Protein AF-A0A538RLW0-F1 (afdb_monomer_lite)

Sequence (128 aa):
MNVRSQSTQYDIVGALEGQDIDFRSDLGRYFICECKDWSKPADFTTLAKLARVLESAKCKFGLLFSKLGITGKAHTTAATRELLKVFQDRGVVIIVVSAEDIGKIASGDNFVTMLRNKYEEVRLDLPK

pLDDT: mean 82.95, std 12.79, range [35.03, 96.06]

Foldseek 3Di:
DWAQAPDPPDGTDDDDDDPVDDCVVVQPDDEEEDEDDQVDFAEPVNVVVRLVVCLVVVTQEYEYEYAVYYDDPDDPVVNLVSQLVSCVVRVHHYAYQHVVNVVCVVVPDDPSVVVVVRRCCSNRVGDD

Secondary structure (DSSP, 8-state):
--B--S-TT-S-B----BTTB-THHHH-S-EEEEE--TTSPBPHHHHHHHHHHHHHTT-SEEEEE-TT-B-STT-HHHHHHHHHHHHHHHS-EEEEE-HHHHHHHHTT--HHHHHHHHHHHHHTT---

Radius of gyration: 14.65 Å; chains: 1; bounding box: 32×35×40 Å

Structure (mmCIF, N/CA/C/O backbone):
data_AF-A0A538RLW0-F1
#
_entry.id   AF-A0A538RLW0-F1
#
loop_
_atom_site.group_PDB
_atom_site.id
_atom_site.type_symbol
_atom_site.label_atom_id
_atom_site.label_alt_id
_atom_site.label_comp_id
_atom_site.label_asym_id
_atom_site.label_entity_id
_atom_site.label_seq_id
_atom_site.pdbx_PDB_ins_code
_atom_site.Cartn_x
_atom_site.Cartn_y
_atom_site.Cartn_z
_atom_site.occupancy
_atom_site.B_iso_or_equiv
_atom_site.auth_seq_id
_atom_site.auth_comp_id
_atom_site.auth_asym_id
_atom_site.auth_atom_id
_atom_site.pdbx_PDB_model_num
ATOM 1 N N . MET A 1 1 ? 3.322 -12.054 14.889 1.00 49.38 1 MET A N 1
ATOM 2 C CA . MET A 1 1 ? 4.600 -11.321 14.733 1.00 49.38 1 MET A CA 1
ATOM 3 C C . MET A 1 1 ? 4.586 -10.142 15.702 1.00 49.38 1 MET A C 1
ATOM 5 O O . MET A 1 1 ? 3.563 -9.477 15.750 1.00 49.38 1 MET A O 1
ATOM 9 N N . ASN A 1 2 ? 5.642 -9.916 16.494 1.00 56.22 2 ASN A N 1
ATOM 10 C CA . ASN A 1 2 ? 5.761 -8.721 17.344 1.00 56.22 2 ASN A CA 1
ATOM 11 C C . ASN A 1 2 ? 6.638 -7.708 16.605 1.00 56.22 2 ASN A C 1
ATOM 13 O O . ASN A 1 2 ? 7.837 -7.947 16.462 1.00 56.22 2 ASN A O 1
ATOM 17 N N . VAL A 1 3 ? 6.057 -6.611 16.123 1.00 62.78 3 VAL A N 1
ATOM 18 C CA . VAL A 1 3 ? 6.792 -5.557 15.403 1.00 62.78 3 VAL A CA 1
ATOM 19 C C . VAL A 1 3 ? 6.671 -4.243 16.167 1.00 62.78 3 VAL A C 1
ATOM 21 O O . VAL A 1 3 ? 5.603 -3.928 16.691 1.00 62.78 3 VAL A O 1
ATOM 24 N N . ARG A 1 4 ? 7.773 -3.488 16.246 1.00 62.97 4 ARG A N 1
ATOM 25 C CA . ARG A 1 4 ? 7.779 -2.123 16.787 1.00 62.97 4 ARG A CA 1
ATOM 26 C C . ARG A 1 4 ? 7.445 -1.140 15.668 1.00 62.97 4 ARG A C 1
ATOM 28 O O . ARG A 1 4 ? 8.151 -1.102 14.662 1.00 62.97 4 ARG A O 1
ATOM 35 N N . SER A 1 5 ? 6.375 -0.376 15.852 1.00 64.69 5 SER A N 1
ATOM 36 C CA . SER A 1 5 ? 5.985 0.707 14.945 1.00 64.69 5 SER A CA 1
ATOM 37 C C . SER A 1 5 ? 6.878 1.937 15.142 1.00 64.69 5 SER A C 1
ATOM 39 O O . SER A 1 5 ? 7.494 2.096 16.198 1.00 64.69 5 SER A O 1
ATOM 41 N N . GLN A 1 6 ? 6.961 2.804 14.127 1.00 73.06 6 GLN A N 1
ATOM 42 C CA . GLN A 1 6 ? 7.525 4.153 14.284 1.00 73.06 6 GLN A CA 1
ATOM 43 C C . GLN A 1 6 ? 6.518 5.140 14.899 1.00 73.06 6 GLN A C 1
ATOM 45 O O . GLN A 1 6 ? 6.899 6.243 15.297 1.00 73.06 6 GLN A O 1
ATOM 50 N N . SER A 1 7 ? 5.250 4.738 15.004 1.00 68.31 7 SER A N 1
ATOM 51 C CA . SER A 1 7 ? 4.190 5.516 15.629 1.00 68.31 7 SER A CA 1
ATOM 52 C C . SER A 1 7 ? 4.442 5.706 17.124 1.00 68.31 7 SER A C 1
ATOM 54 O O . SER A 1 7 ? 4.753 4.764 17.847 1.00 68.31 7 SER A O 1
ATOM 56 N N . THR A 1 8 ? 4.218 6.922 17.621 1.00 73.81 8 THR A N 1
ATOM 57 C CA . THR A 1 8 ? 4.209 7.215 19.064 1.00 73.81 8 THR A CA 1
ATOM 58 C C . THR A 1 8 ? 2.883 6.853 19.738 1.00 73.81 8 THR A C 1
ATOM 60 O O . THR A 1 8 ? 2.723 7.080 20.935 1.00 73.81 8 THR A O 1
ATOM 63 N N . GLN A 1 9 ? 1.907 6.336 18.983 1.00 73.25 9 GLN A N 1
ATOM 64 C CA . GLN A 1 9 ? 0.563 6.055 19.491 1.00 73.25 9 GLN A CA 1
ATOM 65 C C . GLN A 1 9 ? 0.417 4.657 20.105 1.00 73.25 9 GLN A C 1
ATOM 67 O O . GLN A 1 9 ? -0.513 4.442 20.879 1.00 73.25 9 GLN A O 1
ATOM 72 N N . TYR A 1 10 ? 1.283 3.703 19.751 1.00 79.12 10 TYR A N 1
ATOM 73 C CA . TYR A 1 10 ? 1.217 2.322 20.238 1.00 79.12 10 TYR A CA 1
ATOM 74 C C . TYR A 1 10 ? 2.592 1.640 20.205 1.00 79.12 10 TYR A C 1
ATOM 76 O O . TYR A 1 10 ? 3.347 1.800 19.251 1.00 79.12 10 TYR A O 1
ATOM 84 N N . ASP A 1 11 ? 2.894 0.834 21.230 1.00 74.44 11 ASP A N 1
ATOM 85 C CA . ASP A 1 11 ? 4.214 0.202 21.407 1.00 74.44 11 ASP A CA 1
ATOM 86 C C . ASP A 1 11 ? 4.329 -1.206 20.796 1.00 74.44 11 ASP A C 1
ATOM 88 O O . ASP A 1 11 ? 5.422 -1.655 20.439 1.00 74.44 11 ASP A O 1
ATOM 92 N N . ILE A 1 12 ? 3.212 -1.935 20.701 1.00 80.56 12 ILE A N 1
ATOM 93 C CA . ILE A 1 12 ? 3.167 -3.326 20.232 1.00 80.56 12 ILE A CA 1
ATOM 94 C C . ILE A 1 12 ? 1.982 -3.501 19.288 1.00 80.56 12 ILE A C 1
ATOM 96 O O . ILE A 1 12 ? 0.848 -3.173 19.634 1.00 80.56 12 ILE A O 1
ATOM 100 N N . VAL A 1 13 ? 2.244 -4.093 18.123 1.00 81.88 13 VAL A N 1
ATOM 101 C CA . VAL A 1 13 ? 1.211 -4.610 17.221 1.00 81.88 13 VAL A CA 1
ATOM 102 C C . VAL A 1 13 ? 1.233 -6.135 17.277 1.00 81.88 13 VAL A C 1
ATOM 104 O O . VAL A 1 13 ? 2.278 -6.753 17.073 1.00 81.88 13 VAL A O 1
ATOM 107 N N . GLY A 1 14 ? 0.071 -6.732 17.546 1.00 83.12 14 GLY A N 1
ATOM 108 C CA . GLY A 1 14 ? -0.177 -8.160 17.376 1.00 83.12 14 GLY A CA 1
ATOM 109 C C . GLY A 1 14 ? -1.209 -8.393 16.274 1.00 83.12 14 GLY A C 1
ATOM 110 O O . GLY A 1 14 ? -2.244 -7.730 16.252 1.00 83.12 14 GLY A O 1
ATOM 111 N N . ALA A 1 15 ? -0.933 -9.341 15.381 1.00 83.00 15 ALA A N 1
ATOM 112 C CA . ALA A 1 15 ? -1.874 -9.817 14.371 1.00 83.00 15 ALA A CA 1
ATOM 113 C C . ALA A 1 15 ? -2.291 -11.255 14.700 1.00 83.00 15 ALA A C 1
ATOM 115 O O . ALA A 1 15 ? -1.440 -12.092 15.018 1.00 83.00 15 ALA A O 1
ATOM 116 N N . LEU A 1 16 ? -3.595 -11.525 14.640 1.00 84.06 16 LEU A N 1
ATOM 117 C CA . LEU A 1 16 ? -4.137 -12.878 14.711 1.00 84.06 16 LEU A CA 1
ATOM 118 C C . LEU A 1 16 ? -4.140 -13.465 13.301 1.00 84.06 16 LEU A C 1
ATOM 120 O O . LEU A 1 16 ? -4.623 -12.827 12.371 1.00 84.06 16 LEU A O 1
ATOM 124 N N . GLU A 1 17 ? -3.625 -14.680 13.158 1.00 80.00 17 GLU A N 1
ATOM 125 C CA . GLU A 1 17 ? -3.634 -15.417 11.897 1.00 80.00 17 GLU A CA 1
ATOM 126 C C . GLU A 1 17 ? -4.364 -16.747 12.087 1.00 80.00 17 GLU A C 1
ATOM 128 O O . GLU A 1 17 ? -4.262 -17.386 13.136 1.00 80.00 17 GLU A O 1
ATOM 133 N N . GLY A 1 18 ? -5.104 -17.175 11.069 1.00 80.75 18 GLY A N 1
ATOM 134 C CA . GLY A 1 18 ? -5.825 -18.444 11.073 1.00 80.75 18 GLY A CA 1
ATOM 135 C C . GLY A 1 18 ? -6.512 -18.685 9.736 1.00 80.75 18 GLY A C 1
ATOM 136 O O . GLY A 1 18 ? -6.607 -17.776 8.918 1.00 80.75 18 GLY A O 1
ATOM 137 N N . GLN A 1 19 ? -7.013 -19.900 9.498 1.00 76.69 19 GLN A N 1
ATOM 138 C CA . GLN A 1 19 ? -7.749 -20.191 8.257 1.00 76.69 19 GLN A CA 1
ATOM 139 C C . GLN A 1 19 ? -8.993 -19.305 8.093 1.00 76.69 19 GLN A C 1
ATOM 141 O O . GLN A 1 19 ? -9.311 -18.908 6.976 1.00 76.69 19 GLN A O 1
ATOM 146 N N . ASP A 1 20 ? -9.633 -18.944 9.207 1.00 80.50 20 ASP A N 1
ATOM 147 C CA . ASP A 1 20 ? -10.812 -18.074 9.232 1.00 80.50 20 ASP A CA 1
ATOM 148 C C . ASP A 1 20 ? -10.468 -16.574 9.328 1.00 80.50 20 ASP A C 1
ATOM 150 O O . ASP A 1 20 ? -11.362 -15.731 9.269 1.00 80.50 20 ASP A O 1
ATOM 154 N N . ILE A 1 21 ? -9.184 -16.220 9.487 1.00 81.38 21 ILE A N 1
ATOM 155 C CA . ILE A 1 21 ? -8.715 -14.839 9.670 1.00 81.38 21 ILE A CA 1
ATOM 156 C C . ILE A 1 21 ? -7.692 -14.522 8.584 1.00 81.38 21 ILE A C 1
ATOM 158 O O . ILE A 1 21 ? -6.505 -14.832 8.694 1.00 81.38 21 ILE A O 1
ATOM 162 N N . ASP A 1 22 ? -8.177 -13.885 7.523 1.00 83.50 22 ASP A N 1
ATOM 163 C CA . ASP A 1 22 ? -7.390 -13.553 6.345 1.00 83.50 22 ASP A CA 1
ATOM 164 C C . ASP A 1 22 ? -7.269 -12.040 6.165 1.00 83.50 22 ASP A C 1
ATOM 166 O O . ASP A 1 22 ? -8.277 -11.360 5.998 1.00 83.50 22 ASP A O 1
ATOM 170 N N . PHE A 1 23 ? -6.042 -11.516 6.098 1.00 86.12 23 PHE A N 1
ATOM 171 C CA . PHE A 1 23 ? -5.774 -10.085 5.886 1.00 86.12 23 PHE A CA 1
ATOM 172 C C . PHE A 1 23 ? -6.491 -9.489 4.658 1.00 86.12 23 PHE A C 1
ATOM 174 O O . PHE A 1 23 ? -6.733 -8.285 4.593 1.00 86.12 23 PHE A O 1
ATOM 181 N N . ARG A 1 24 ? -6.862 -10.306 3.659 1.00 88.00 24 ARG A N 1
ATOM 182 C CA . ARG A 1 24 ? -7.635 -9.858 2.492 1.00 88.00 24 ARG A CA 1
ATOM 183 C C . ARG A 1 24 ? -8.970 -9.236 2.901 1.00 88.00 24 ARG A C 1
ATOM 185 O O . ARG A 1 24 ? -9.464 -8.373 2.178 1.00 88.00 24 ARG A O 1
ATOM 192 N N . SER A 1 25 ? -9.536 -9.602 4.057 1.00 88.81 25 SER A N 1
ATOM 193 C CA . SER A 1 25 ? -10.728 -8.934 4.590 1.00 88.81 25 SER A CA 1
ATOM 194 C C . SER A 1 25 ? -10.480 -7.463 4.940 1.00 88.81 25 SER A C 1
ATOM 196 O O . SER A 1 25 ? -11.402 -6.653 4.822 1.00 88.81 25 SER A O 1
ATOM 198 N N . ASP A 1 26 ? -9.248 -7.090 5.302 1.00 88.94 26 ASP A N 1
ATOM 199 C CA . ASP A 1 26 ? -8.875 -5.707 5.625 1.00 88.94 26 ASP A CA 1
ATOM 200 C C . ASP A 1 26 ? -8.799 -4.803 4.389 1.00 88.94 26 ASP A C 1
ATOM 202 O O . ASP A 1 26 ? -8.980 -3.585 4.496 1.00 88.94 26 ASP A O 1
ATOM 206 N N . LEU A 1 27 ? -8.590 -5.387 3.204 1.00 91.12 27 LEU A N 1
ATOM 207 C CA . LEU A 1 27 ? -8.622 -4.668 1.925 1.00 91.1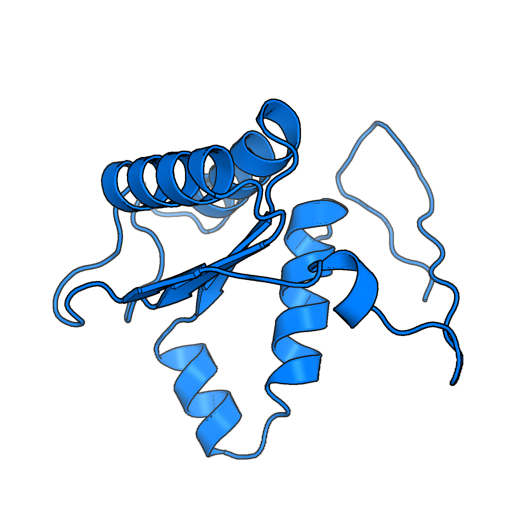2 27 LEU A CA 1
ATOM 208 C C . LEU A 1 27 ? -10.054 -4.250 1.544 1.00 91.12 27 LEU A C 1
ATOM 210 O O . LEU A 1 27 ? -10.261 -3.301 0.787 1.00 91.12 27 LEU A O 1
ATOM 214 N N . GLY A 1 28 ? -11.055 -4.937 2.098 1.00 89.19 28 GLY A N 1
ATOM 215 C CA . GLY A 1 28 ? -12.450 -4.817 1.698 1.00 89.19 28 GLY A CA 1
ATOM 216 C C . GLY A 1 28 ? -12.777 -5.616 0.432 1.00 89.19 28 GLY A C 1
ATOM 217 O O . GLY A 1 28 ? -11.951 -6.327 -0.131 1.00 89.19 28 GLY A O 1
ATOM 218 N N . ARG A 1 29 ? -14.035 -5.519 -0.014 1.00 89.75 29 ARG A N 1
ATOM 219 C CA . ARG A 1 29 ? -14.558 -6.323 -1.134 1.00 89.75 29 ARG A CA 1
ATOM 220 C C . ARG A 1 29 ? -14.086 -5.847 -2.508 1.00 89.75 29 ARG A C 1
ATOM 222 O O . ARG A 1 29 ? -14.010 -6.646 -3.436 1.00 89.75 29 ARG A O 1
ATOM 229 N N . TYR A 1 30 ? -13.826 -4.552 -2.641 1.00 92.50 30 TYR A N 1
ATOM 230 C CA . TYR A 1 30 ? -13.461 -3.921 -3.901 1.00 92.50 30 TYR A CA 1
ATOM 231 C C . TYR A 1 30 ? -12.225 -3.060 -3.698 1.00 92.50 30 TYR A C 1
ATOM 233 O O . TYR A 1 30 ? -12.087 -2.385 -2.676 1.00 92.50 30 TYR A O 1
ATOM 241 N N . PHE A 1 31 ? -11.363 -3.069 -4.705 1.00 94.00 31 PHE A N 1
ATOM 242 C CA . PHE A 1 31 ? -10.224 -2.179 -4.802 1.00 94.00 31 PHE A CA 1
ATOM 243 C C . PHE A 1 31 ? -10.141 -1.630 -6.219 1.00 94.00 31 PHE A C 1
ATOM 245 O O . PHE A 1 31 ? -10.611 -2.254 -7.172 1.00 94.00 31 PHE A O 1
ATOM 252 N N . ILE A 1 32 ? -9.545 -0.451 -6.349 1.00 95.88 32 ILE A N 1
ATOM 253 C CA . ILE A 1 32 ? -9.333 0.200 -7.641 1.00 95.88 32 ILE A CA 1
ATOM 254 C C . ILE A 1 32 ? -7.834 0.280 -7.882 1.00 95.88 32 ILE A C 1
ATOM 256 O O . ILE A 1 32 ? -7.070 0.618 -6.975 1.00 95.88 32 ILE A O 1
ATOM 260 N N . CYS A 1 33 ? -7.414 -0.034 -9.104 1.00 94.12 33 CYS A N 1
ATOM 261 C CA . CYS A 1 33 ? -6.043 0.165 -9.536 1.00 94.12 33 CYS A CA 1
ATOM 262 C C . CYS A 1 33 ? -5.945 1.302 -10.555 1.00 94.12 33 CYS A C 1
ATOM 264 O O . CYS A 1 33 ? -6.742 1.370 -11.487 1.00 94.12 33 CYS A O 1
ATOM 266 N N . GLU A 1 34 ? -4.924 2.142 -10.415 1.00 91.69 34 GLU A N 1
ATOM 267 C CA . GLU A 1 34 ? -4.491 3.079 -11.453 1.00 91.69 34 GLU A CA 1
ATOM 268 C C . GLU A 1 34 ? -3.113 2.627 -11.953 1.00 91.69 34 GLU A C 1
ATOM 270 O O . GLU A 1 34 ? -2.234 2.278 -11.160 1.00 91.69 34 GLU A O 1
ATOM 275 N N . CYS A 1 35 ? -2.905 2.644 -13.269 1.00 87.62 35 CYS A N 1
ATOM 276 C CA . CYS A 1 35 ? -1.592 2.430 -13.870 1.00 87.62 35 CYS A CA 1
ATOM 277 C C . CYS A 1 35 ? -1.151 3.712 -14.557 1.00 87.62 35 CYS A C 1
ATOM 279 O O . CYS A 1 35 ? -1.819 4.197 -15.472 1.00 87.62 35 CYS A O 1
ATOM 281 N N . LYS A 1 36 ? -0.014 4.261 -14.131 1.00 79.00 36 LYS A N 1
ATOM 282 C CA . LYS A 1 36 ? 0.566 5.422 -14.799 1.00 79.00 36 LYS A CA 1
ATOM 283 C C . LYS A 1 36 ? 1.407 4.979 -15.994 1.00 79.00 36 LYS A C 1
ATOM 285 O O . LYS A 1 36 ? 1.850 3.834 -16.072 1.00 79.00 36 LYS A O 1
ATOM 290 N N . ASP A 1 37 ? 1.643 5.907 -16.914 1.00 75.31 37 ASP A N 1
ATOM 291 C CA . ASP A 1 37 ? 2.621 5.724 -17.986 1.00 75.31 37 ASP A CA 1
ATOM 292 C C . ASP A 1 37 ? 3.991 5.351 -17.393 1.00 75.31 37 ASP A C 1
ATOM 294 O O . ASP A 1 37 ? 4.554 6.079 -16.574 1.00 75.31 37 ASP A O 1
ATOM 298 N N . TRP A 1 38 ? 4.524 4.211 -17.831 1.00 70.38 38 TRP A N 1
ATOM 299 C CA . TRP A 1 38 ? 5.768 3.611 -17.355 1.00 70.38 38 TRP A CA 1
ATOM 300 C C . TRP A 1 38 ? 7.014 4.460 -17.631 1.00 70.38 38 TRP A C 1
ATOM 302 O O . TRP A 1 38 ? 8.074 4.191 -17.067 1.00 70.38 38 TRP A O 1
ATOM 312 N N . SER A 1 39 ? 6.912 5.477 -18.486 1.00 71.25 39 SER A N 1
ATOM 313 C CA . SER A 1 39 ? 8.000 6.415 -18.768 1.00 71.25 39 S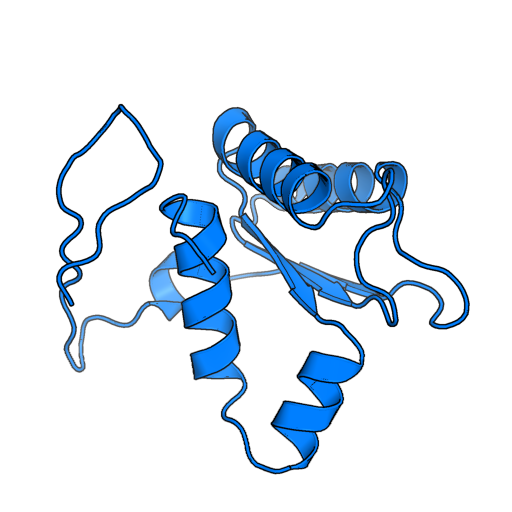ER A CA 1
ATOM 314 C C . SER A 1 39 ? 8.187 7.486 -17.687 1.00 71.25 39 SER A C 1
ATOM 316 O O . SER A 1 39 ? 9.246 8.113 -17.634 1.00 71.25 39 SER A O 1
ATOM 318 N N . LYS A 1 40 ? 7.193 7.708 -16.811 1.00 70.06 40 LYS A N 1
ATOM 319 C CA . LYS A 1 40 ? 7.210 8.789 -15.814 1.00 70.06 40 LYS A CA 1
ATOM 320 C C . LYS A 1 40 ? 6.830 8.269 -14.427 1.00 70.06 40 LYS A C 1
ATOM 322 O O . LYS A 1 40 ? 5.824 7.577 -14.301 1.00 70.06 40 LYS A O 1
ATOM 327 N N . PRO A 1 41 ? 7.541 8.671 -13.363 1.00 67.69 41 PRO A N 1
ATOM 328 C CA . PRO A 1 41 ? 7.111 8.374 -12.003 1.00 67.69 41 PRO A CA 1
ATOM 329 C C . PRO A 1 41 ? 5.712 8.936 -11.709 1.00 67.69 41 PRO A C 1
ATOM 331 O O . PRO A 1 41 ? 5.277 9.926 -12.318 1.00 67.69 41 PRO A O 1
ATOM 334 N N . ALA A 1 42 ? 5.002 8.313 -10.772 1.00 72.50 42 ALA A N 1
ATOM 335 C CA . ALA A 1 42 ? 3.767 8.867 -10.244 1.00 72.50 42 ALA A CA 1
ATOM 336 C C . ALA A 1 42 ? 4.090 10.096 -9.388 1.00 72.50 42 ALA A C 1
ATOM 338 O O . ALA A 1 42 ? 5.016 10.083 -8.581 1.00 72.50 42 ALA A O 1
ATOM 339 N N . ASP A 1 43 ? 3.336 11.169 -9.572 1.00 76.94 43 ASP A N 1
ATOM 340 C CA . ASP A 1 43 ? 3.425 12.363 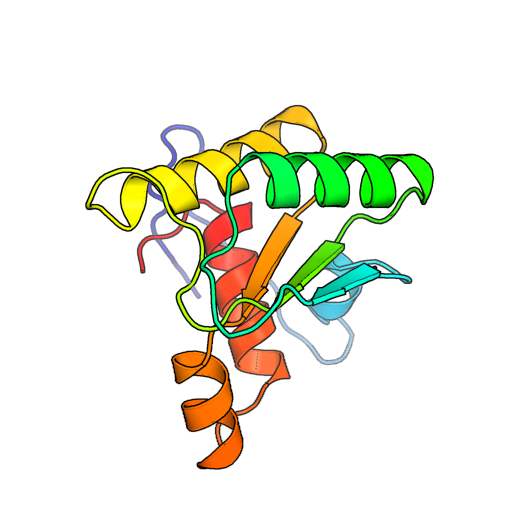-8.740 1.00 76.94 43 ASP A CA 1
ATOM 341 C C . ASP A 1 43 ? 2.325 12.361 -7.673 1.00 76.94 43 ASP A C 1
ATOM 343 O O . ASP A 1 43 ? 1.419 11.520 -7.663 1.00 76.94 43 ASP A O 1
ATOM 347 N N . PHE A 1 44 ? 2.400 13.336 -6.769 1.00 78.12 44 PHE A N 1
ATOM 348 C CA . PHE A 1 44 ? 1.381 13.551 -5.748 1.00 78.12 44 PHE A CA 1
ATOM 349 C C . PHE A 1 44 ? -0.024 13.727 -6.344 1.00 78.12 44 PHE A C 1
ATOM 351 O O . PHE A 1 44 ? -0.999 13.217 -5.797 1.00 78.12 44 PHE A O 1
ATOM 358 N N . THR A 1 45 ? -0.137 14.390 -7.496 1.00 83.38 45 THR A N 1
ATOM 359 C CA . THR A 1 45 ? -1.420 14.605 -8.176 1.00 83.38 45 THR A CA 1
ATOM 360 C C . THR A 1 45 ? -2.082 13.284 -8.562 1.00 83.38 45 THR A C 1
ATOM 362 O O . THR A 1 45 ? -3.289 13.122 -8.384 1.00 83.38 45 THR A O 1
ATOM 365 N N . THR A 1 46 ? -1.297 12.311 -9.031 1.00 85.88 46 THR A N 1
ATOM 366 C CA . THR A 1 46 ? -1.785 10.963 -9.356 1.00 85.88 46 THR A CA 1
ATOM 367 C C . THR A 1 46 ? -2.307 10.250 -8.106 1.00 85.88 46 THR A C 1
ATOM 369 O O . THR A 1 46 ? -3.403 9.688 -8.132 1.00 85.88 46 THR A O 1
ATOM 372 N N . LEU A 1 47 ? -1.565 10.323 -6.996 1.00 86.44 47 LEU A N 1
ATOM 373 C CA . LEU A 1 47 ? -1.979 9.735 -5.720 1.00 86.44 47 LEU A CA 1
ATOM 374 C C . LEU A 1 47 ? -3.279 10.367 -5.197 1.00 86.44 47 LEU A C 1
ATOM 376 O O . LEU A 1 47 ? -4.221 9.653 -4.858 1.00 86.44 47 LEU A O 1
ATOM 380 N N . ALA A 1 48 ? -3.357 11.699 -5.180 1.00 87.25 48 ALA A N 1
ATOM 381 C CA . ALA A 1 48 ? -4.529 12.438 -4.717 1.00 87.25 48 ALA A CA 1
ATOM 382 C C . ALA A 1 48 ? -5.773 12.161 -5.581 1.00 87.25 48 ALA A C 1
ATOM 384 O O . ALA A 1 48 ? -6.880 12.020 -5.054 1.00 87.25 48 ALA A O 1
ATOM 385 N N . LYS A 1 49 ? -5.595 12.036 -6.905 1.00 91.12 49 LYS A N 1
ATOM 386 C CA . LYS A 1 49 ? -6.660 11.631 -7.833 1.00 91.12 49 LYS A CA 1
ATOM 387 C C . LYS A 1 49 ? -7.172 10.230 -7.495 1.00 91.12 49 LYS A C 1
ATOM 389 O O . LYS A 1 49 ? -8.382 10.060 -7.357 1.00 91.12 49 LYS A O 1
ATOM 394 N N . LEU A 1 50 ? -6.279 9.250 -7.328 1.00 92.62 50 LEU A N 1
ATOM 395 C CA . LEU A 1 50 ? -6.663 7.881 -6.971 1.00 92.62 50 LEU A CA 1
ATOM 396 C C . LEU A 1 50 ? -7.375 7.833 -5.611 1.00 92.62 50 LEU A C 1
ATOM 398 O O . LEU A 1 50 ? -8.430 7.214 -5.504 1.00 92.62 50 LEU A O 1
ATOM 402 N N . ALA A 1 51 ? -6.868 8.546 -4.602 1.00 92.12 51 ALA A N 1
ATOM 403 C CA . ALA A 1 51 ? -7.509 8.641 -3.290 1.00 92.12 51 ALA A CA 1
ATOM 404 C C . A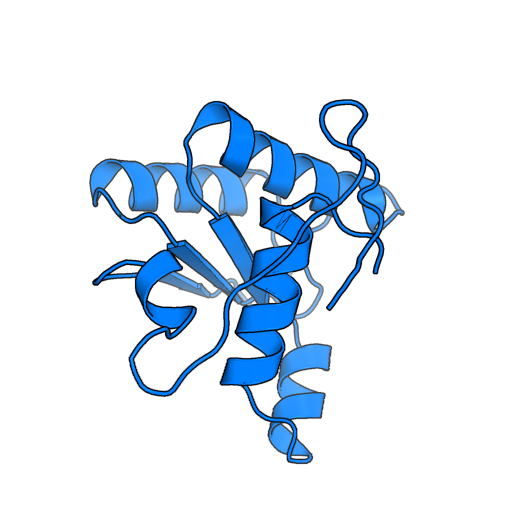LA A 1 51 ? -8.954 9.161 -3.387 1.00 92.12 51 ALA A C 1
ATOM 406 O O . ALA A 1 51 ? -9.860 8.584 -2.791 1.00 92.12 51 ALA A O 1
ATOM 407 N N . ARG A 1 52 ? -9.199 10.196 -4.204 1.00 92.94 52 ARG A N 1
ATOM 408 C CA . ARG A 1 52 ? -10.550 10.732 -4.446 1.00 92.94 52 ARG A CA 1
ATOM 409 C C . ARG A 1 52 ? -11.471 9.732 -5.153 1.00 92.94 52 ARG A C 1
ATOM 411 O O . ARG A 1 52 ? -12.665 9.683 -4.855 1.00 92.94 52 ARG A O 1
ATOM 418 N N . VAL A 1 53 ? -10.942 8.952 -6.096 1.00 95.25 53 VAL A N 1
ATOM 419 C CA . VAL A 1 53 ? -11.705 7.898 -6.784 1.00 95.25 53 VAL A CA 1
ATOM 420 C C . VAL A 1 53 ? -12.091 6.790 -5.803 1.00 95.25 53 VAL A C 1
ATOM 422 O O . VAL A 1 53 ? -13.255 6.399 -5.761 1.00 95.25 53 VAL A O 1
ATOM 425 N N . LEU A 1 54 ? -11.147 6.336 -4.973 1.00 95.31 54 LEU A N 1
ATOM 426 C CA . LEU A 1 54 ? -11.383 5.322 -3.941 1.00 95.31 54 LEU A CA 1
ATOM 427 C C . LEU A 1 54 ? -12.442 5.775 -2.933 1.00 95.31 54 LEU A C 1
ATOM 429 O O . LEU A 1 54 ? -13.368 5.022 -2.642 1.00 95.31 54 LEU A O 1
ATOM 433 N N . GLU A 1 55 ? -12.351 7.020 -2.471 1.00 92.62 55 GLU A N 1
ATOM 434 C CA . GLU A 1 55 ? -13.328 7.642 -1.575 1.00 92.62 55 GLU A CA 1
ATOM 435 C C . GLU A 1 55 ? -14.730 7.686 -2.203 1.00 92.62 55 GLU A C 1
ATOM 437 O O . GLU A 1 55 ? -15.703 7.235 -1.597 1.00 92.62 55 GLU A O 1
ATOM 442 N N . SER A 1 56 ? -14.830 8.132 -3.460 1.00 93.69 56 SER A N 1
ATOM 443 C CA . SER A 1 56 ? -16.104 8.188 -4.194 1.00 93.69 56 SER A CA 1
ATOM 444 C C . SER A 1 56 ? -16.725 6.799 -4.384 1.00 93.69 56 SER A C 1
ATOM 446 O O . SER A 1 56 ? -17.943 6.642 -4.325 1.00 93.69 56 SER A O 1
ATOM 448 N N . ALA A 1 57 ? -15.885 5.779 -4.571 1.00 94.25 57 ALA A N 1
ATOM 449 C CA . ALA A 1 57 ? -16.289 4.384 -4.707 1.00 94.25 57 ALA A CA 1
ATOM 450 C C . ALA A 1 57 ? -16.436 3.645 -3.363 1.00 94.25 57 ALA A C 1
ATOM 452 O O . ALA A 1 57 ? -16.729 2.448 -3.360 1.00 94.25 57 ALA A O 1
ATOM 453 N N . LYS A 1 58 ? -16.221 4.323 -2.224 1.00 93.00 58 LYS A N 1
ATOM 454 C CA . LYS A 1 58 ? -16.222 3.737 -0.870 1.00 93.00 58 LYS A CA 1
ATOM 455 C C . LYS A 1 58 ? -15.295 2.517 -0.733 1.00 93.00 58 LYS A C 1
ATOM 457 O O . LYS A 1 58 ? -15.598 1.569 -0.007 1.00 93.00 58 LYS A O 1
ATOM 462 N N . CYS A 1 59 ? -14.169 2.533 -1.444 1.00 95.00 59 CYS A N 1
ATOM 463 C CA . CYS A 1 59 ? -13.138 1.501 -1.385 1.00 95.00 59 CYS A CA 1
ATOM 464 C C . CYS A 1 59 ? -12.109 1.841 -0.298 1.00 95.00 59 CYS A C 1
ATOM 466 O O . CYS A 1 59 ? -11.669 2.982 -0.193 1.00 95.00 59 CYS A O 1
ATOM 468 N N . LYS A 1 60 ? -11.695 0.840 0.488 1.00 93.88 60 LYS A N 1
ATOM 469 C CA . LYS A 1 60 ? -10.693 0.999 1.563 1.00 93.88 60 LYS A CA 1
ATOM 470 C C . LYS A 1 60 ? -9.256 0.787 1.085 1.00 93.88 60 LYS A C 1
ATOM 472 O O . LYS A 1 60 ? -8.310 1.085 1.811 1.00 93.88 60 LYS A O 1
ATOM 477 N N . PHE A 1 61 ? -9.101 0.261 -0.126 1.00 95.56 61 PHE A N 1
ATOM 478 C CA . PHE A 1 61 ? -7.825 -0.170 -0.664 1.00 95.56 61 PHE A CA 1
ATOM 479 C C . PHE A 1 61 ? -7.699 0.162 -2.150 1.00 95.56 61 PHE A C 1
ATOM 481 O O . PHE A 1 61 ? -8.660 0.021 -2.910 1.00 95.56 61 PHE A O 1
ATOM 488 N N . GLY A 1 62 ? -6.500 0.562 -2.570 1.00 95.50 62 GLY A N 1
ATOM 489 C CA . GLY A 1 62 ? -6.174 0.748 -3.977 1.00 95.50 62 GLY A CA 1
ATOM 490 C C . GLY A 1 62 ? -4.719 0.452 -4.317 1.00 95.50 62 GLY A C 1
ATOM 491 O O . GLY A 1 62 ? -3.835 0.446 -3.459 1.00 95.50 62 GLY A O 1
AT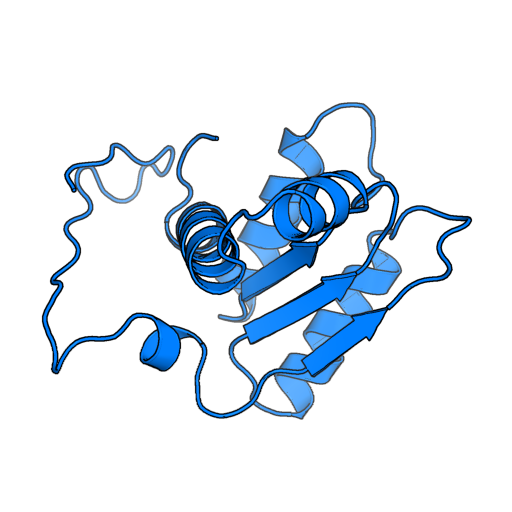OM 492 N N . LEU A 1 63 ? -4.483 0.224 -5.606 1.00 95.06 63 LEU A N 1
ATOM 493 C CA . LEU A 1 63 ? -3.164 -0.046 -6.170 1.00 95.06 63 LEU A CA 1
ATOM 494 C C . LEU A 1 63 ? -2.754 1.069 -7.127 1.00 95.06 63 LEU A C 1
ATOM 496 O O . LEU A 1 63 ? -3.538 1.495 -7.972 1.00 95.06 63 LEU A O 1
ATOM 500 N N . LEU A 1 64 ? -1.502 1.500 -7.035 1.00 92.81 64 LEU A N 1
ATOM 501 C CA . LEU A 1 64 ? -0.895 2.422 -7.983 1.00 92.81 64 LEU A CA 1
ATOM 502 C C . LEU A 1 64 ? 0.319 1.759 -8.630 1.00 92.81 64 LEU A C 1
ATOM 504 O O . LEU A 1 64 ? 1.360 1.592 -7.995 1.00 92.81 64 LEU A O 1
ATOM 508 N N . PHE A 1 65 ? 0.203 1.405 -9.905 1.00 90.38 65 PHE A N 1
ATOM 509 C CA . PHE A 1 65 ? 1.325 0.884 -10.679 1.00 90.38 65 PHE A CA 1
ATOM 510 C C . PHE A 1 65 ? 2.154 2.045 -11.234 1.00 90.38 65 PHE A C 1
ATOM 512 O O . PHE A 1 65 ? 1.644 2.897 -11.969 1.00 90.38 65 PHE A O 1
ATOM 519 N N . SER A 1 66 ? 3.437 2.084 -10.872 1.00 86.19 66 SER A N 1
ATOM 520 C CA . SER A 1 66 ? 4.376 3.116 -11.315 1.00 86.19 66 SER A CA 1
ATOM 521 C C . SER A 1 66 ? 5.797 2.570 -11.387 1.00 86.19 66 SER A C 1
ATOM 523 O O . SER A 1 66 ? 6.386 2.248 -10.356 1.00 86.19 66 SER A O 1
ATOM 525 N N . LYS A 1 67 ? 6.388 2.537 -12.591 1.00 78.38 67 LYS A N 1
ATOM 526 C CA . LYS A 1 67 ? 7.722 1.959 -12.855 1.00 78.38 67 LYS A CA 1
ATOM 527 C C . LYS A 1 67 ? 8.786 2.407 -11.847 1.00 78.38 67 LYS A C 1
ATOM 529 O O . LYS A 1 67 ? 9.546 1.581 -11.356 1.00 78.38 67 LYS A O 1
ATOM 534 N N . LEU A 1 68 ? 8.811 3.706 -11.550 1.00 74.62 68 LEU A N 1
ATOM 535 C CA . LEU A 1 68 ? 9.816 4.373 -10.717 1.00 74.62 68 LEU A CA 1
ATOM 536 C C . LEU A 1 68 ? 9.281 4.756 -9.322 1.00 74.62 68 LEU A C 1
ATOM 538 O O . LEU A 1 68 ? 9.875 5.586 -8.640 1.00 74.62 68 LEU A O 1
ATOM 542 N N . GLY A 1 69 ? 8.140 4.196 -8.902 1.00 73.62 69 GLY A N 1
ATOM 543 C CA . GLY A 1 69 ? 7.486 4.558 -7.641 1.00 73.62 69 GLY A CA 1
ATOM 544 C C . GLY A 1 69 ? 6.840 5.951 -7.671 1.00 73.62 69 GLY A C 1
ATOM 545 O O . GLY A 1 69 ? 6.410 6.421 -8.728 1.00 73.62 69 GLY A O 1
ATOM 546 N N . ILE A 1 70 ? 6.735 6.604 -6.509 1.00 67.69 70 ILE A N 1
ATOM 547 C CA . ILE A 1 70 ? 6.219 7.978 -6.387 1.00 67.69 70 ILE A CA 1
ATOM 548 C C . ILE A 1 70 ? 7.399 8.958 -6.304 1.00 67.69 70 ILE A C 1
ATOM 550 O O . ILE A 1 70 ? 8.269 8.807 -5.448 1.00 67.69 70 ILE A O 1
ATOM 554 N N . THR A 1 71 ? 7.428 9.985 -7.157 1.00 59.34 71 THR A N 1
ATOM 555 C CA . THR A 1 71 ? 8.415 11.075 -7.080 1.00 59.34 71 THR A CA 1
ATOM 556 C C . THR A 1 71 ? 8.056 12.144 -6.056 1.00 59.34 71 THR A C 1
ATOM 558 O O . THR A 1 71 ? 6.964 12.707 -6.094 1.00 59.34 71 THR A O 1
ATOM 561 N N . GLY A 1 72 ? 9.050 12.503 -5.236 1.00 47.50 72 GLY A N 1
ATOM 562 C CA . GLY A 1 72 ? 9.065 13.649 -4.326 1.00 47.50 72 GLY A CA 1
ATOM 563 C C . GLY A 1 72 ? 10.394 13.700 -3.560 1.00 47.50 72 GLY A C 1
ATOM 564 O O . GLY A 1 72 ? 10.609 12.894 -2.668 1.00 47.50 72 GLY A O 1
ATOM 565 N N . LYS A 1 73 ? 11.301 14.601 -3.976 1.00 36.34 73 LYS A N 1
ATOM 566 C CA . LYS A 1 73 ? 12.612 14.961 -3.380 1.00 36.34 73 LYS A CA 1
ATOM 567 C C . LYS A 1 73 ? 13.346 13.848 -2.592 1.00 36.34 73 LYS A C 1
ATOM 569 O O . LYS A 1 73 ? 13.281 13.783 -1.372 1.00 36.34 73 LYS A O 1
ATOM 574 N N . ALA A 1 74 ? 14.126 13.050 -3.321 1.00 35.03 74 ALA A N 1
ATOM 575 C CA . ALA A 1 74 ? 15.317 12.304 -2.879 1.00 35.03 74 ALA A CA 1
ATOM 576 C C . ALA A 1 74 ? 15.232 11.272 -1.731 1.00 35.03 74 ALA A C 1
ATOM 578 O O . ALA A 1 74 ? 16.217 10.569 -1.531 1.00 35.03 74 ALA A O 1
ATOM 579 N N . HIS A 1 75 ? 14.111 11.080 -1.030 1.00 44.38 75 HIS A N 1
ATOM 580 C CA . HIS A 1 75 ? 14.044 10.070 0.032 1.00 44.38 75 HIS A CA 1
ATOM 581 C C . HIS A 1 75 ? 12.709 9.321 0.050 1.00 44.38 75 HIS A C 1
ATOM 583 O O . HIS A 1 75 ? 11.630 9.914 0.071 1.00 44.38 75 HIS A O 1
ATOM 589 N N . THR A 1 76 ? 12.805 7.992 0.095 1.00 59.19 76 THR A N 1
ATOM 590 C CA . THR A 1 76 ? 11.715 7.020 0.288 1.00 59.19 76 THR A CA 1
ATOM 591 C C . THR A 1 76 ? 10.748 7.402 1.414 1.00 59.19 76 THR A C 1
ATOM 593 O O . THR A 1 76 ? 9.560 7.112 1.329 1.00 59.19 76 THR A O 1
ATOM 596 N N . THR A 1 77 ? 11.218 8.131 2.426 1.00 60.94 77 THR A N 1
ATOM 597 C CA . THR A 1 77 ? 10.439 8.621 3.568 1.00 60.94 77 THR A CA 1
ATOM 598 C C . THR A 1 77 ? 9.352 9.633 3.211 1.00 60.94 77 THR A C 1
ATOM 600 O O . THR A 1 77 ? 8.294 9.609 3.834 1.00 60.94 77 THR A O 1
ATOM 603 N N . ALA A 1 78 ? 9.560 10.522 2.233 1.00 64.12 78 ALA A N 1
ATOM 604 C CA . ALA A 1 78 ? 8.563 11.547 1.901 1.00 64.12 78 ALA A CA 1
ATOM 605 C C . ALA A 1 78 ? 7.324 10.939 1.225 1.00 64.12 78 ALA A C 1
ATOM 607 O O . ALA A 1 78 ? 6.196 11.274 1.580 1.00 64.12 78 ALA A O 1
ATOM 608 N N . ALA A 1 79 ? 7.538 10.002 0.297 1.00 69.94 79 ALA A N 1
ATOM 609 C CA . ALA A 1 79 ? 6.461 9.281 -0.375 1.00 69.94 79 ALA A CA 1
ATOM 610 C C . ALA A 1 79 ? 5.678 8.384 0.598 1.00 69.94 79 ALA A C 1
ATOM 612 O O . ALA A 1 79 ? 4.449 8.410 0.589 1.00 69.94 79 ALA A O 1
ATOM 613 N N . THR A 1 80 ? 6.371 7.646 1.475 1.00 74.44 80 THR A N 1
ATOM 614 C CA . THR A 1 80 ? 5.721 6.820 2.506 1.00 74.44 80 THR A CA 1
ATOM 615 C C . THR A 1 80 ? 4.874 7.666 3.455 1.00 74.44 80 THR A C 1
ATOM 617 O O . THR A 1 80 ? 3.733 7.309 3.729 1.00 74.44 80 THR A O 1
ATOM 620 N N . ARG A 1 81 ? 5.377 8.829 3.897 1.00 78.81 81 ARG A N 1
ATOM 621 C CA . ARG A 1 81 ? 4.604 9.751 4.748 1.00 78.81 81 ARG A CA 1
ATOM 622 C C . ARG A 1 81 ? 3.334 10.246 4.074 1.00 78.81 81 ARG A C 1
ATOM 624 O O . ARG A 1 81 ? 2.338 10.453 4.751 1.00 78.81 81 ARG A O 1
ATOM 631 N N . GLU A 1 82 ? 3.354 10.450 2.763 1.00 82.19 82 GLU A N 1
ATOM 632 C CA . GLU A 1 82 ? 2.166 10.909 2.050 1.00 82.19 82 GLU A CA 1
ATOM 633 C C . GLU A 1 82 ? 1.100 9.814 1.940 1.00 82.19 82 GLU A C 1
ATOM 635 O O . GLU A 1 82 ? -0.080 10.080 2.151 1.00 82.19 82 GLU A O 1
ATOM 640 N N . LEU A 1 83 ? 1.512 8.565 1.703 1.00 85.81 83 LEU A N 1
ATOM 641 C CA . LEU A 1 83 ? 0.612 7.409 1.775 1.00 85.81 83 LEU A CA 1
ATOM 642 C C . LEU A 1 83 ? 0.015 7.251 3.180 1.00 85.81 83 LEU A C 1
ATOM 644 O O . LEU A 1 83 ? -1.186 7.016 3.311 1.00 85.81 83 LEU A O 1
ATOM 648 N N . LEU A 1 84 ? 0.833 7.443 4.219 1.00 86.06 84 LEU A N 1
ATOM 649 C CA . LEU A 1 84 ? 0.385 7.404 5.609 1.00 86.06 84 LEU A CA 1
ATOM 650 C C . LEU A 1 84 ? -0.642 8.503 5.911 1.00 86.06 84 LEU A C 1
ATOM 652 O O . LEU A 1 84 ? -1.665 8.215 6.523 1.00 86.06 84 LEU A O 1
ATOM 656 N N . LYS A 1 85 ? -0.428 9.740 5.443 1.00 85.81 85 LYS A N 1
ATOM 657 C CA . LYS A 1 85 ? -1.420 10.820 5.589 1.00 85.81 85 LYS A CA 1
ATOM 658 C C . LYS A 1 85 ? -2.736 10.487 4.900 1.00 85.81 85 LYS A C 1
ATOM 660 O O . LYS A 1 85 ? -3.787 10.689 5.488 1.00 85.81 85 LYS A O 1
ATOM 665 N N . VAL A 1 86 ? -2.698 9.942 3.679 1.00 86.81 86 VAL A N 1
ATOM 666 C CA . VAL A 1 86 ? -3.924 9.519 2.977 1.00 86.81 86 VAL A CA 1
ATOM 667 C C . VAL A 1 86 ? -4.691 8.488 3.808 1.00 86.81 86 VAL A C 1
ATOM 669 O O . VAL A 1 86 ? -5.914 8.582 3.919 1.00 86.81 86 VAL A O 1
ATOM 672 N N . PHE A 1 87 ? -3.983 7.545 4.432 1.00 89.69 87 PHE A N 1
ATOM 673 C CA . PHE A 1 87 ? -4.598 6.592 5.346 1.00 89.69 87 PHE A CA 1
ATOM 674 C C . PHE A 1 87 ? -5.171 7.267 6.601 1.00 89.69 87 PHE A C 1
ATOM 676 O O . PHE A 1 87 ? -6.323 7.010 6.939 1.00 89.69 87 PHE A O 1
ATOM 683 N N . GLN A 1 88 ? -4.423 8.153 7.259 1.00 87.00 88 GLN A N 1
ATOM 684 C CA . GLN A 1 88 ? -4.871 8.846 8.473 1.00 87.00 88 GLN A CA 1
ATOM 685 C C . GLN A 1 88 ? -6.075 9.768 8.223 1.00 87.00 88 GLN A C 1
ATOM 687 O O . GLN A 1 88 ? -7.018 9.763 9.010 1.00 87.00 88 GLN A O 1
ATOM 692 N N . ASP A 1 89 ? -6.076 10.507 7.112 1.00 88.00 89 ASP A N 1
ATOM 693 C CA . ASP A 1 89 ? -7.117 11.486 6.790 1.00 88.00 89 ASP A CA 1
ATOM 694 C C . ASP A 1 89 ? -8.384 10.834 6.219 1.00 88.00 89 ASP A C 1
ATOM 696 O O . ASP A 1 89 ? -9.490 11.329 6.436 1.00 88.00 89 ASP A O 1
ATOM 700 N N . ARG A 1 90 ? -8.240 9.748 5.442 1.00 87.00 90 ARG A N 1
ATOM 701 C CA . ARG A 1 90 ? -9.345 9.171 4.646 1.00 87.00 90 ARG A CA 1
ATOM 702 C C . ARG A 1 90 ? -9.682 7.722 4.980 1.00 87.00 90 ARG A C 1
ATOM 704 O O . ARG A 1 90 ? -10.675 7.203 4.477 1.00 87.00 90 ARG A O 1
ATOM 711 N N . GLY A 1 91 ? -8.860 7.040 5.771 1.00 89.25 91 GLY A N 1
ATOM 712 C CA . GLY A 1 91 ? -9.014 5.613 6.065 1.00 89.25 91 GLY A CA 1
ATOM 713 C C . GLY A 1 91 ? -8.769 4.698 4.859 1.00 89.25 91 GLY A C 1
ATOM 714 O O . GLY A 1 91 ? -9.243 3.562 4.854 1.00 89.25 91 GLY A O 1
ATOM 715 N N . VAL A 1 92 ? -8.066 5.184 3.829 1.00 92.69 92 VAL A N 1
ATOM 716 C CA . VAL A 1 92 ? -7.790 4.442 2.589 1.00 92.69 92 VAL A CA 1
ATOM 717 C C . VAL A 1 92 ? -6.303 4.124 2.490 1.00 92.69 92 VAL A C 1
ATOM 719 O O . VAL A 1 92 ? -5.469 5.023 2.565 1.00 92.69 92 VAL A O 1
ATOM 722 N N . VAL A 1 93 ? -5.965 2.854 2.262 1.00 94.12 93 VAL A N 1
ATOM 723 C CA . VAL A 1 93 ? -4.581 2.424 2.017 1.00 94.12 93 VAL A CA 1
ATOM 724 C C . VAL A 1 93 ? -4.330 2.334 0.515 1.00 94.12 93 VAL A C 1
ATOM 726 O O . VAL A 1 93 ? -5.052 1.645 -0.206 1.00 94.12 93 VAL A O 1
ATOM 729 N N . ILE A 1 94 ? -3.284 3.008 0.038 1.00 93.56 94 ILE A N 1
ATOM 730 C CA . ILE A 1 94 ? -2.823 2.910 -1.351 1.00 93.56 94 ILE A CA 1
ATOM 731 C C . ILE A 1 94 ? -1.445 2.254 -1.356 1.00 93.56 94 ILE A C 1
ATOM 733 O O . ILE A 1 94 ? -0.513 2.757 -0.734 1.00 93.56 94 ILE A O 1
ATOM 737 N N . ILE A 1 95 ? -1.305 1.147 -2.085 1.00 92.50 95 ILE A N 1
ATOM 738 C CA . ILE A 1 95 ? -0.017 0.473 -2.279 1.00 92.50 95 ILE A CA 1
ATOM 739 C C . ILE A 1 95 ? 0.539 0.815 -3.654 1.00 92.50 95 ILE A C 1
ATOM 741 O O . ILE A 1 95 ? -0.144 0.702 -4.671 1.00 92.50 95 ILE A O 1
ATOM 745 N N . VAL A 1 96 ? 1.816 1.184 -3.683 1.00 90.31 96 VAL A N 1
ATOM 746 C CA . VAL A 1 96 ? 2.553 1.418 -4.925 1.00 90.31 96 VAL A CA 1
ATOM 747 C C . VAL A 1 96 ? 3.265 0.138 -5.341 1.00 90.31 96 VAL A C 1
ATOM 749 O O . VAL A 1 96 ? 4.062 -0.417 -4.578 1.00 90.31 96 VAL A O 1
ATOM 752 N N . VAL A 1 97 ? 3.004 -0.301 -6.568 1.00 90.94 97 VAL A N 1
ATOM 753 C CA . VAL A 1 97 ? 3.684 -1.434 -7.199 1.00 90.94 97 VAL A CA 1
ATOM 754 C C . VAL A 1 97 ? 4.641 -0.889 -8.255 1.00 90.94 97 VAL A C 1
ATOM 756 O O . VAL A 1 97 ? 4.229 -0.266 -9.237 1.00 90.94 97 VAL A O 1
ATOM 759 N N . SER A 1 98 ? 5.933 -1.088 -8.017 1.00 89.06 98 SER A N 1
ATOM 760 C CA . SER A 1 98 ? 7.025 -0.639 -8.874 1.00 89.06 98 SER A CA 1
ATOM 761 C C . SER A 1 98 ? 7.473 -1.708 -9.866 1.00 89.06 98 SER A C 1
ATOM 763 O O . SER A 1 98 ? 7.070 -2.867 -9.782 1.00 89.06 98 SER A O 1
ATOM 765 N N . ALA A 1 99 ? 8.343 -1.336 -10.807 1.00 87.94 99 ALA A N 1
ATOM 766 C CA . ALA A 1 99 ? 8.938 -2.319 -11.709 1.00 87.94 99 ALA A CA 1
ATOM 767 C C . ALA A 1 99 ? 9.844 -3.321 -10.982 1.00 87.94 99 ALA A C 1
ATOM 769 O O . ALA A 1 99 ? 9.917 -4.472 -11.402 1.00 87.94 99 ALA A O 1
ATOM 770 N N . GLU A 1 100 ? 10.493 -2.908 -9.890 1.00 89.06 100 GLU A N 1
ATOM 771 C CA . GLU A 1 100 ? 11.272 -3.814 -9.041 1.00 89.06 100 GLU A CA 1
ATOM 772 C C . GLU A 1 100 ? 10.367 -4.874 -8.405 1.00 89.06 100 GLU A C 1
ATOM 774 O O . GLU A 1 100 ? 10.678 -6.061 -8.456 1.00 89.06 100 GLU A O 1
ATOM 779 N N . ASP A 1 101 ? 9.212 -4.460 -7.876 1.00 90.94 101 ASP A N 1
ATOM 780 C CA . ASP A 1 101 ? 8.228 -5.386 -7.305 1.00 90.94 101 ASP A CA 1
ATOM 781 C C . ASP A 1 101 ? 7.729 -6.387 -8.353 1.00 90.94 101 ASP A C 1
ATOM 783 O O . ASP A 1 101 ? 7.602 -7.575 -8.076 1.00 90.94 101 ASP A O 1
ATOM 787 N N . ILE A 1 102 ? 7.480 -5.918 -9.578 1.00 91.69 102 ILE A N 1
ATOM 788 C CA . ILE A 1 102 ? 7.052 -6.774 -10.690 1.00 91.69 102 ILE A CA 1
ATOM 789 C C . ILE A 1 102 ? 8.158 -7.752 -11.088 1.00 91.69 102 ILE A C 1
ATOM 791 O O . ILE A 1 102 ? 7.863 -8.917 -11.342 1.00 91.69 102 ILE A O 1
ATOM 795 N N . GLY A 1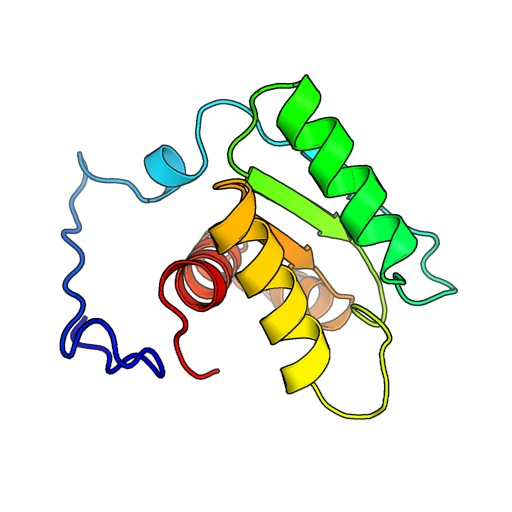 103 ? 9.419 -7.313 -11.088 1.00 93.88 103 GLY A N 1
ATOM 796 C CA . GLY A 1 103 ? 10.571 -8.188 -11.300 1.00 93.88 103 GLY A CA 1
ATOM 797 C C . GLY A 1 103 ? 10.650 -9.307 -10.259 1.00 93.88 103 GLY A C 1
ATOM 798 O O . GLY A 1 103 ? 10.809 -10.465 -10.634 1.00 93.88 103 GLY A O 1
ATOM 799 N N . LYS A 1 104 ? 10.449 -8.979 -8.977 1.00 93.75 104 LYS A N 1
ATOM 800 C CA . LYS A 1 104 ? 10.411 -9.949 -7.869 1.00 93.75 104 LYS A CA 1
ATOM 801 C C . LYS A 1 104 ? 9.286 -10.975 -8.026 1.00 93.75 104 LYS A C 1
ATOM 803 O O . LYS A 1 104 ? 9.515 -12.179 -7.913 1.00 93.75 104 LYS A O 1
ATOM 808 N N . ILE A 1 105 ? 8.080 -10.515 -8.365 1.00 95.19 105 ILE A N 1
ATOM 809 C CA . ILE A 1 105 ? 6.940 -11.406 -8.640 1.00 95.19 105 ILE A CA 1
ATOM 810 C C . ILE A 1 105 ? 7.253 -12.322 -9.828 1.00 95.19 105 ILE A C 1
ATOM 812 O O . ILE A 1 105 ? 7.001 -13.523 -9.770 1.00 95.19 105 ILE A O 1
ATOM 816 N N . ALA A 1 106 ? 7.834 -11.774 -10.899 1.00 95.25 106 ALA A N 1
ATOM 817 C CA . ALA A 1 106 ? 8.203 -12.546 -12.081 1.00 95.25 106 ALA A CA 1
ATOM 818 C C . ALA A 1 106 ? 9.285 -13.602 -11.786 1.00 95.25 106 ALA A C 1
ATOM 820 O O . ALA A 1 106 ? 9.315 -14.632 -12.455 1.00 95.25 106 ALA A O 1
ATOM 821 N N . SER A 1 107 ? 10.137 -13.384 -10.775 1.00 96.06 107 SER A N 1
ATOM 822 C CA . SER A 1 107 ? 11.109 -14.376 -10.296 1.00 96.06 107 SER A CA 1
ATOM 823 C C . SER A 1 107 ? 10.542 -15.416 -9.321 1.00 96.06 107 SER A C 1
ATOM 825 O O . SER A 1 107 ? 11.281 -16.307 -8.910 1.00 96.06 107 SER A O 1
ATOM 827 N N . GLY A 1 108 ? 9.251 -15.346 -8.978 1.00 95.19 108 GLY A N 1
ATOM 828 C CA . GLY A 1 108 ? 8.564 -16.344 -8.152 1.00 95.19 108 GLY A CA 1
ATOM 829 C C . GLY A 1 108 ? 8.061 -15.843 -6.797 1.00 95.19 108 GLY A C 1
ATOM 830 O O . GLY A 1 108 ? 7.460 -16.629 -6.062 1.00 95.19 108 GLY A O 1
ATOM 831 N N . ASP A 1 109 ? 8.251 -14.564 -6.460 1.00 94.88 109 ASP A N 1
ATOM 832 C CA . ASP A 1 109 ? 7.730 -14.018 -5.206 1.00 94.88 109 ASP A CA 1
ATOM 833 C C . ASP A 1 109 ? 6.196 -13.989 -5.206 1.00 94.88 109 ASP A C 1
ATOM 835 O O . ASP A 1 109 ? 5.531 -13.670 -6.197 1.00 94.88 109 ASP A O 1
ATOM 839 N N . ASN A 1 110 ? 5.607 -14.284 -4.047 1.00 95.00 110 ASN A N 1
ATOM 840 C CA . ASN A 1 110 ? 4.160 -14.304 -3.900 1.00 95.00 110 ASN A CA 1
ATOM 841 C C . ASN A 1 110 ? 3.590 -12.876 -3.844 1.00 95.00 110 ASN A C 1
ATOM 843 O O . ASN A 1 110 ? 3.823 -12.127 -2.891 1.00 95.00 110 ASN A O 1
ATOM 847 N N . PHE A 1 111 ? 2.775 -12.523 -4.843 1.00 92.62 111 PHE A N 1
ATOM 848 C CA . PHE A 1 111 ? 2.140 -11.207 -4.930 1.00 92.62 111 PHE A CA 1
ATOM 849 C C . PHE A 1 111 ? 1.277 -10.868 -3.706 1.00 92.62 111 PHE A C 1
ATOM 851 O O . PHE A 1 111 ? 1.321 -9.745 -3.215 1.00 92.62 111 PHE A O 1
ATOM 858 N N . VAL A 1 112 ? 0.520 -11.836 -3.186 1.00 91.81 112 VAL A N 1
ATOM 859 C CA . VAL A 1 112 ? -0.373 -11.648 -2.032 1.00 91.81 112 VAL A CA 1
ATOM 860 C C . VAL A 1 112 ? 0.436 -11.358 -0.767 1.00 91.81 112 VAL A C 1
ATOM 862 O O . VAL A 1 112 ? 0.077 -10.455 -0.015 1.00 91.81 112 VAL A O 1
ATOM 865 N N . THR A 1 113 ? 1.555 -12.055 -0.563 1.00 92.00 113 THR A N 1
ATOM 866 C CA . THR A 1 113 ? 2.483 -11.778 0.545 1.00 92.00 113 THR A CA 1
ATOM 867 C C . THR A 1 113 ? 3.096 -10.383 0.423 1.00 92.00 113 THR A C 1
ATOM 869 O O . THR A 1 113 ? 3.128 -9.643 1.402 1.00 92.00 113 THR A O 1
ATOM 872 N N . MET A 1 114 ? 3.522 -9.978 -0.778 1.00 93.25 114 MET A N 1
ATOM 873 C CA . MET A 1 114 ? 4.055 -8.629 -0.998 1.00 93.25 114 MET A CA 1
ATOM 874 C C . MET A 1 114 ? 3.003 -7.545 -0.725 1.00 93.25 114 MET A C 1
ATOM 876 O O . MET A 1 114 ? 3.312 -6.541 -0.082 1.00 93.25 114 MET A O 1
ATOM 880 N N . LEU A 1 115 ? 1.752 -7.765 -1.144 1.00 92.94 115 LEU A N 1
ATOM 881 C CA . LEU A 1 115 ? 0.644 -6.866 -0.822 1.00 92.94 115 LEU A CA 1
ATOM 882 C C . LEU A 1 115 ? 0.388 -6.781 0.682 1.00 92.94 115 LEU A C 1
ATOM 884 O O . LEU A 1 115 ? 0.208 -5.674 1.178 1.00 92.94 115 LEU A O 1
ATOM 888 N N . ARG A 1 116 ? 0.389 -7.910 1.403 1.00 92.38 116 ARG A N 1
ATOM 889 C CA . ARG A 1 116 ? 0.227 -7.925 2.865 1.00 92.38 116 ARG A CA 1
ATOM 890 C C . ARG A 1 116 ? 1.295 -7.073 3.543 1.00 92.38 116 ARG A C 1
ATOM 892 O O . ARG A 1 116 ? 0.954 -6.158 4.282 1.00 92.38 116 ARG A O 1
ATOM 899 N N . ASN A 1 117 ? 2.563 -7.320 3.225 1.00 90.88 117 ASN A N 1
ATOM 900 C CA . ASN A 1 117 ? 3.681 -6.613 3.848 1.00 90.88 117 ASN A CA 1
ATOM 901 C C . ASN A 1 117 ? 3.578 -5.101 3.606 1.00 90.88 117 ASN A C 1
ATOM 903 O O . ASN A 1 117 ? 3.600 -4.313 4.546 1.00 90.88 117 ASN A O 1
ATOM 907 N N . LYS A 1 118 ? 3.350 -4.689 2.352 1.00 91.19 118 LYS A N 1
ATOM 908 C CA . LYS A 1 118 ? 3.191 -3.268 2.013 1.00 91.19 118 LYS A CA 1
ATOM 909 C C . LYS A 1 118 ? 1.945 -2.633 2.630 1.00 91.19 118 LYS A C 1
ATOM 911 O O . LYS A 1 118 ? 1.951 -1.440 2.927 1.00 91.19 118 LYS A O 1
ATOM 916 N N . TYR A 1 119 ? 0.868 -3.398 2.786 1.00 92.12 119 TYR A N 1
ATOM 917 C CA . TYR A 1 119 ? -0.345 -2.936 3.449 1.00 92.12 119 TYR A CA 1
ATOM 918 C C . TYR A 1 119 ? -0.076 -2.627 4.922 1.00 92.12 119 TYR A C 1
ATOM 920 O O . TYR A 1 119 ? -0.426 -1.548 5.399 1.00 92.12 119 TYR A O 1
ATOM 928 N N . GLU A 1 120 ? 0.571 -3.557 5.621 1.00 90.25 120 GLU A N 1
ATOM 929 C CA . GLU A 1 120 ? 0.930 -3.430 7.033 1.00 90.25 120 GLU A CA 1
ATOM 930 C C . GLU A 1 120 ? 1.937 -2.301 7.261 1.00 90.25 120 GLU A C 1
ATOM 932 O O . GLU A 1 120 ? 1.736 -1.507 8.175 1.00 90.25 120 GLU A O 1
ATOM 937 N N . GLU A 1 121 ? 2.944 -2.150 6.392 1.00 88.50 121 GLU A N 1
ATOM 938 C CA . GLU A 1 121 ? 3.890 -1.024 6.423 1.00 88.50 121 GLU A CA 1
ATOM 939 C C . GLU A 1 121 ? 3.173 0.330 6.465 1.00 88.50 121 GLU A C 1
ATOM 941 O O . GLU A 1 121 ? 3.483 1.170 7.306 1.00 88.50 121 GLU A O 1
ATOM 946 N N . VAL A 1 122 ? 2.189 0.541 5.582 1.00 88.94 122 VAL A N 1
ATOM 947 C CA . VAL A 1 122 ? 1.451 1.812 5.514 1.00 88.94 122 VAL A CA 1
ATOM 948 C C . VAL A 1 122 ? 0.453 1.940 6.662 1.00 88.94 122 VAL A C 1
ATOM 950 O O . VAL A 1 122 ? 0.364 2.994 7.285 1.00 88.94 122 VAL A O 1
ATOM 953 N N . ARG A 1 123 ? -0.324 0.889 6.941 1.00 88.00 123 ARG A N 1
ATOM 954 C CA . ARG A 1 123 ? -1.412 0.936 7.928 1.00 88.00 123 ARG A CA 1
ATOM 955 C C . ARG A 1 123 ? -0.902 1.050 9.364 1.00 88.00 123 ARG A C 1
ATOM 957 O O . ARG A 1 123 ? -1.546 1.699 10.186 1.00 88.00 123 ARG A O 1
ATOM 964 N N . LEU A 1 124 ? 0.201 0.375 9.667 1.00 87.50 124 LEU A N 1
ATOM 965 C CA . LEU A 1 124 ? 0.765 0.253 11.012 1.00 87.50 124 LEU A CA 1
ATOM 966 C C . LEU A 1 124 ? 2.048 1.082 11.188 1.00 87.50 124 LEU A C 1
ATOM 968 O O . LEU A 1 124 ? 2.713 0.969 12.219 1.00 87.50 124 LEU A O 1
ATOM 972 N N . ASP A 1 125 ? 2.398 1.899 10.187 1.00 84.81 125 ASP A N 1
ATOM 973 C CA . ASP A 1 125 ? 3.592 2.752 10.178 1.00 84.81 125 ASP A CA 1
ATOM 974 C C . ASP A 1 125 ? 4.863 1.973 10.578 1.00 84.81 125 ASP A C 1
ATOM 976 O O . ASP A 1 125 ? 5.598 2.333 11.507 1.00 84.81 125 ASP A O 1
ATOM 980 N N . LEU A 1 126 ? 5.066 0.818 9.932 1.00 81.38 126 LEU A N 1
ATOM 981 C CA . LEU A 1 126 ? 6.190 -0.076 10.225 1.00 81.38 126 LEU A CA 1
ATOM 982 C C . LEU A 1 126 ? 7.433 0.333 9.417 1.00 81.38 126 LEU A C 1
ATOM 984 O O . LEU A 1 126 ? 7.311 0.764 8.267 1.00 81.38 126 LEU A O 1
ATOM 988 N N . PRO A 1 127 ? 8.646 0.180 9.982 1.00 70.69 127 PRO A N 1
ATOM 989 C CA . PRO A 1 127 ? 9.881 0.346 9.219 1.00 70.69 127 PRO A CA 1
ATOM 990 C C . PRO A 1 127 ? 9.977 -0.682 8.079 1.00 70.69 127 PRO A C 1
ATOM 992 O O . PRO A 1 127 ? 9.587 -1.835 8.256 1.00 70.69 127 PRO A O 1
ATOM 995 N N . LYS A 1 128 ? 10.536 -0.251 6.941 1.00 61.66 128 LYS A N 1
ATOM 996 C CA . LYS A 1 128 ? 10.946 -1.129 5.832 1.00 61.66 128 LYS A CA 1
ATOM 997 C C . LYS A 1 128 ? 12.225 -1.893 6.141 1.00 61.66 128 LYS A C 1
ATOM 999 O O . LYS A 1 128 ? 13.102 -1.294 6.806 1.00 61.66 128 LYS A O 1
#